Protein AF-A0A383B4Q7-F1 (afdb_monomer_lite)

Radius of gyration: 18.73 Å; chains: 1; bounding box: 51×27×34 Å

InterPro domains:
  IPR015422 Pyridoxal phosphate-dependent transferase, small domain [G3DSA:3.90.1150.10] (1-50)

Secondary structure (DSSP, 8-state):
-----------GGGGGS----HHHHHHHHHHHHTTT-------TT-----

Structure (mmCIF, N/CA/C/O backbone):
data_AF-A0A383B4Q7-F1
#
_entry.id   AF-A0A383B4Q7-F1
#
loop_
_atom_site.group_PDB
_atom_site.id
_atom_site.type_symbol
_atom_site.label_atom_id
_atom_site.label_alt_id
_atom_site.label_comp_id
_atom_site.label_asym_id
_atom_site.label_entity_id
_atom_site.label_seq_id
_atom_site.pdbx_PDB_ins_code
_atom_site.Cartn_x
_atom_site.Cartn_y
_atom_site.Cartn_z
_atom_site.occupancy
_atom_site.B_iso_or_equiv
_atom_site.auth_seq_id
_atom_site.auth_comp_id
_atom_site.auth_asym_id
_atom_site.auth_atom_id
_atom_site.pdbx_PDB_model_num
ATOM 1 N N . MET A 1 1 ? 37.438 -19.904 4.698 1.00 47.66 1 MET A N 1
ATOM 2 C CA . MET A 1 1 ? 36.112 -19.959 4.050 1.00 47.66 1 MET A CA 1
ATOM 3 C C . MET A 1 1 ? 35.862 -18.580 3.466 1.00 47.66 1 MET A C 1
ATOM 5 O O . MET A 1 1 ? 35.662 -17.648 4.230 1.00 47.66 1 MET A O 1
ATOM 9 N N . ILE A 1 2 ? 36.062 -18.413 2.158 1.00 52.00 2 ILE A N 1
ATOM 10 C CA . ILE A 1 2 ? 35.929 -17.111 1.489 1.00 52.00 2 ILE A CA 1
ATOM 11 C C . ILE A 1 2 ? 34.442 -16.942 1.170 1.00 52.00 2 ILE A C 1
ATOM 13 O O . ILE A 1 2 ? 33.871 -17.780 0.479 1.00 52.00 2 ILE A O 1
ATOM 17 N N . MET A 1 3 ? 33.806 -15.921 1.742 1.00 58.09 3 MET A N 1
ATOM 18 C CA . MET A 1 3 ? 32.437 -15.541 1.398 1.00 58.09 3 MET A CA 1
ATOM 19 C C . MET A 1 3 ? 32.481 -14.832 0.047 1.00 58.09 3 MET A C 1
ATOM 21 O O . MET A 1 3 ? 32.923 -13.690 -0.052 1.00 58.09 3 MET A O 1
ATOM 25 N N . GLU A 1 4 ? 32.096 -15.540 -1.004 1.00 63.66 4 GLU A N 1
ATOM 26 C CA . GLU A 1 4 ? 32.019 -14.993 -2.350 1.00 63.66 4 GLU A CA 1
ATOM 27 C C . GLU A 1 4 ? 30.790 -14.074 -2.430 1.00 63.66 4 GLU A C 1
ATOM 29 O O . GLU A 1 4 ? 29.648 -14.528 -2.372 1.00 63.66 4 GLU A O 1
ATOM 34 N N . ASN A 1 5 ? 31.022 -12.760 -2.490 1.00 64.44 5 ASN A N 1
ATOM 35 C CA . ASN A 1 5 ? 29.967 -11.773 -2.716 1.00 64.44 5 ASN A CA 1
ATOM 36 C C . ASN A 1 5 ? 29.458 -11.923 -4.154 1.00 64.44 5 ASN A C 1
ATOM 38 O O . ASN A 1 5 ? 30.008 -11.335 -5.085 1.00 64.44 5 ASN A O 1
ATOM 42 N N . HIS A 1 6 ? 28.402 -12.710 -4.338 1.00 68.50 6 HIS A N 1
ATOM 43 C CA . HIS A 1 6 ? 27.695 -12.778 -5.609 1.00 68.50 6 HIS A CA 1
ATOM 44 C C . HIS A 1 6 ? 26.813 -11.530 -5.760 1.00 68.50 6 HIS A C 1
ATOM 46 O O . HIS A 1 6 ? 25.687 -11.463 -5.269 1.00 68.50 6 HIS A O 1
ATOM 52 N N . MET A 1 7 ? 27.363 -10.506 -6.410 1.00 73.56 7 MET A N 1
ATOM 53 C CA . MET A 1 7 ? 26.609 -9.352 -6.893 1.00 73.56 7 MET A CA 1
ATOM 54 C C . MET A 1 7 ? 25.644 -9.831 -7.982 1.00 73.56 7 MET A C 1
ATOM 56 O O . MET A 1 7 ? 26.073 -10.238 -9.059 1.00 73.56 7 MET A O 1
ATOM 60 N N . ILE A 1 8 ? 24.343 -9.800 -7.699 1.00 83.62 8 ILE A N 1
ATOM 61 C CA . ILE A 1 8 ? 23.317 -10.096 -8.701 1.00 83.62 8 ILE A CA 1
ATOM 62 C C . ILE A 1 8 ? 23.327 -8.966 -9.734 1.00 83.62 8 ILE A C 1
ATOM 64 O O . ILE A 1 8 ? 22.979 -7.827 -9.422 1.00 83.62 8 ILE A O 1
ATOM 68 N N . GLU A 1 9 ? 23.711 -9.279 -10.970 1.00 86.94 9 GLU A N 1
ATOM 69 C CA . GLU A 1 9 ? 23.574 -8.353 -12.090 1.00 86.94 9 GLU A CA 1
ATOM 70 C C . GLU A 1 9 ? 22.109 -8.333 -12.549 1.00 86.94 9 GLU A C 1
ATOM 72 O O . GLU A 1 9 ? 21.566 -9.324 -13.044 1.00 86.94 9 GLU A O 1
ATOM 77 N N . LEU A 1 10 ? 21.432 -7.205 -12.334 1.00 89.38 10 LEU A N 1
ATOM 78 C CA . LEU A 1 10 ? 20.038 -7.040 -12.734 1.00 89.38 10 LEU A CA 1
ATOM 79 C C . LEU A 1 10 ? 19.939 -6.767 -14.237 1.00 89.38 10 LEU A C 1
ATOM 81 O O . LEU A 1 10 ? 20.697 -5.985 -14.803 1.00 89.38 10 LEU A O 1
ATOM 85 N N . ALA A 1 11 ? 18.940 -7.360 -14.890 1.00 92.75 11 ALA A N 1
ATOM 86 C CA . ALA A 1 11 ? 18.674 -7.083 -16.296 1.00 92.75 11 ALA A CA 1
ATOM 87 C C . ALA A 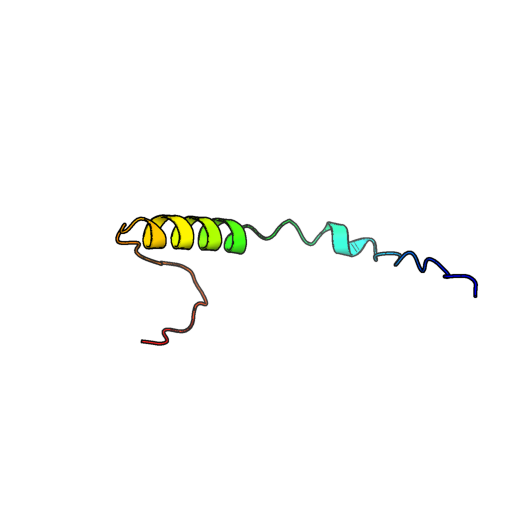1 11 ? 18.250 -5.616 -16.502 1.00 92.75 11 ALA A C 1
ATOM 89 O O . ALA A 1 11 ? 17.376 -5.122 -15.793 1.00 92.75 11 ALA A O 1
ATOM 90 N N . ASN A 1 12 ? 18.747 -4.959 -17.557 1.00 91.56 12 ASN A N 1
ATOM 91 C CA . ASN A 1 12 ? 18.448 -3.548 -17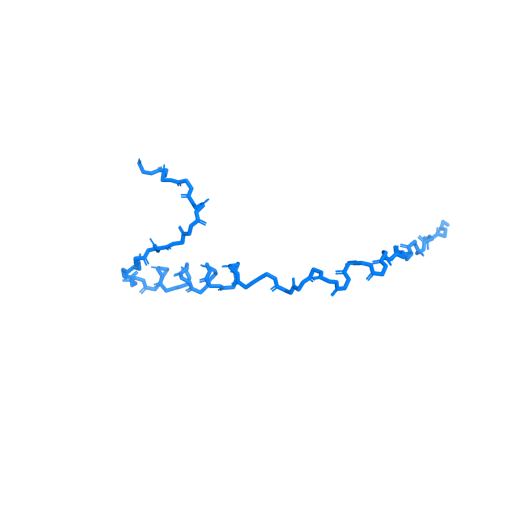.864 1.00 91.56 12 ASN A CA 1
ATOM 92 C C . ASN A 1 12 ? 16.944 -3.201 -17.878 1.00 91.56 12 ASN A C 1
ATOM 94 O O . ASN A 1 12 ? 16.552 -2.102 -17.494 1.00 91.56 12 ASN A O 1
ATOM 98 N N . ARG A 1 13 ? 16.074 -4.142 -18.277 1.00 91.31 13 ARG A N 1
ATOM 99 C CA . ARG A 1 13 ? 14.608 -3.960 -18.284 1.00 91.31 13 ARG A CA 1
ATOM 100 C C . ARG A 1 13 ? 13.993 -3.770 -16.896 1.00 91.31 13 ARG A C 1
ATOM 102 O O . ARG A 1 13 ? 12.899 -3.226 -16.819 1.00 91.31 13 ARG A O 1
ATOM 109 N N . MET A 1 14 ? 14.678 -4.188 -15.831 1.00 89.50 14 MET A N 1
ATOM 110 C CA . MET A 1 14 ? 14.217 -4.006 -14.453 1.00 89.50 14 MET A CA 1
ATOM 111 C C . MET A 1 14 ? 14.060 -2.527 -14.102 1.00 89.50 14 MET A C 1
ATOM 113 O O . MET A 1 14 ? 13.153 -2.186 -13.362 1.00 89.50 14 MET A O 1
ATOM 117 N N . SER A 1 15 ? 14.850 -1.636 -14.712 1.00 86.44 15 SER A N 1
ATOM 118 C CA . SER A 1 15 ? 14.696 -0.181 -14.542 1.00 86.44 15 SER A CA 1
ATOM 119 C C . SER A 1 15 ? 13.359 0.376 -15.051 1.00 86.44 15 SER A C 1
ATOM 121 O O . SER A 1 15 ? 12.991 1.493 -14.703 1.00 86.44 15 SER A O 1
ATOM 123 N N . LYS A 1 16 ? 12.623 -0.385 -15.876 1.00 88.31 16 LYS A N 1
ATOM 124 C CA . LYS A 1 16 ? 11.286 -0.010 -16.365 1.00 88.31 16 LYS A CA 1
ATOM 125 C C . LYS A 1 16 ? 10.183 -0.317 -15.359 1.00 88.31 16 LYS A C 1
ATOM 127 O O . LYS A 1 16 ? 9.088 0.223 -15.492 1.00 88.31 16 LYS A O 1
ATOM 132 N N . LEU A 1 17 ? 10.448 -1.206 -14.403 1.00 83.69 17 LEU A N 1
ATOM 133 C CA . LEU A 1 17 ? 9.558 -1.429 -13.275 1.00 83.69 17 LEU A CA 1
ATOM 134 C C . LEU A 1 17 ? 9.747 -0.221 -12.356 1.00 83.69 17 LEU A C 1
ATOM 136 O O . LEU A 1 17 ? 10.722 -0.140 -11.615 1.00 83.69 17 LEU A O 1
ATOM 140 N N . GLY A 1 18 ? 8.875 0.777 -12.505 1.00 77.81 18 GLY A N 1
ATOM 141 C CA . GLY A 1 18 ? 8.851 1.924 -11.604 1.00 77.81 18 GLY A CA 1
ATOM 142 C C . GLY A 1 18 ? 8.557 1.491 -10.167 1.00 77.81 18 GLY A C 1
ATOM 143 O O . GLY A 1 18 ? 8.172 0.351 -9.909 1.00 77.81 18 GLY A O 1
ATOM 144 N N . THR A 1 19 ? 8.722 2.409 -9.222 1.00 76.62 19 THR A N 1
ATOM 145 C CA . THR A 1 19 ? 8.362 2.149 -7.826 1.00 76.62 19 THR A CA 1
ATOM 146 C C . THR A 1 19 ? 6.851 1.968 -7.703 1.00 76.62 19 THR A C 1
ATOM 148 O O . THR A 1 19 ? 6.081 2.824 -8.140 1.00 76.62 19 THR A O 1
ATOM 151 N N . GLU A 1 20 ? 6.421 0.862 -7.103 1.00 77.75 20 GLU A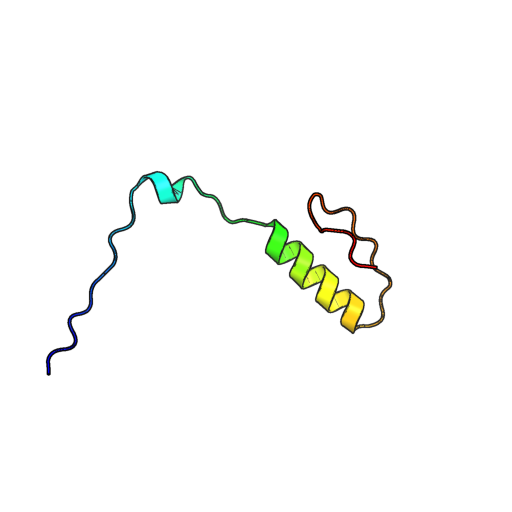 N 1
ATOM 152 C CA . GLU A 1 20 ? 5.008 0.603 -6.849 1.00 77.75 20 GLU A CA 1
ATOM 153 C C . GLU A 1 20 ? 4.512 1.424 -5.651 1.00 77.75 20 GLU A C 1
ATOM 155 O O . GLU A 1 20 ? 4.917 1.201 -4.513 1.00 77.75 20 GLU A O 1
ATOM 160 N N . THR A 1 21 ? 3.624 2.387 -5.906 1.00 79.69 21 THR A N 1
ATOM 1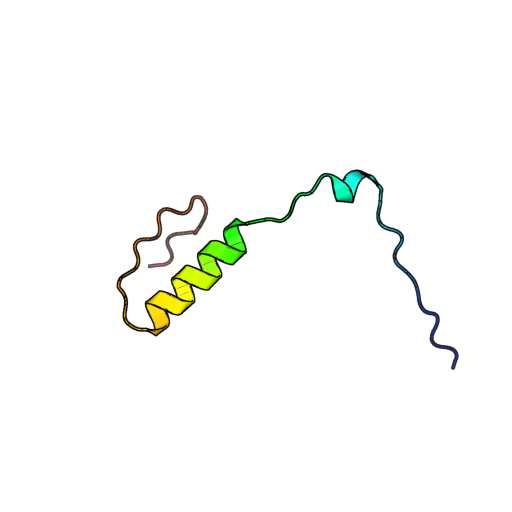61 C CA . THR A 1 21 ? 3.120 3.331 -4.890 1.00 79.69 21 THR A CA 1
ATOM 162 C C . THR A 1 21 ? 1.931 2.797 -4.089 1.00 79.69 21 THR A C 1
ATOM 164 O O . THR A 1 21 ? 1.599 3.352 -3.041 1.00 79.69 21 THR A O 1
ATOM 167 N N . ALA A 1 22 ? 1.299 1.707 -4.537 1.00 81.12 22 ALA A N 1
ATOM 168 C CA . ALA A 1 22 ? 0.144 1.109 -3.866 1.00 81.12 22 ALA A CA 1
ATOM 169 C C . ALA A 1 22 ? 0.475 0.672 -2.426 1.00 81.12 22 ALA A C 1
ATOM 171 O O . ALA A 1 22 ? -0.284 0.949 -1.496 1.00 81.12 22 ALA A O 1
ATOM 172 N N . PHE A 1 23 ? 1.657 0.084 -2.214 1.00 81.69 23 PHE A N 1
ATOM 173 C CA . PHE A 1 23 ? 2.107 -0.345 -0.887 1.00 81.69 23 PHE A CA 1
ATOM 174 C C . PHE A 1 23 ? 2.327 0.819 0.088 1.00 81.69 23 PHE A C 1
ATOM 176 O O . PHE A 1 23 ? 2.055 0.679 1.281 1.00 81.69 23 PHE A O 1
ATOM 183 N N . GLU A 1 24 ? 2.784 1.977 -0.394 1.00 87.38 24 GLU A N 1
ATOM 184 C CA . GLU A 1 24 ? 2.979 3.160 0.453 1.00 87.38 24 GLU A CA 1
ATOM 185 C C . GLU A 1 24 ? 1.642 3.728 0.942 1.00 87.38 24 GLU A C 1
ATOM 187 O O . GLU A 1 24 ? 1.499 4.075 2.120 1.00 87.38 24 GLU A O 1
ATOM 192 N N . VAL A 1 25 ? 0.645 3.787 0.053 1.00 88.44 25 VAL A N 1
ATOM 193 C CA . VAL A 1 25 ? -0.713 4.236 0.391 1.00 88.44 25 VAL A CA 1
ATOM 194 C C . VAL A 1 25 ? -1.351 3.285 1.402 1.00 88.44 25 VAL A C 1
ATOM 196 O O . VAL A 1 25 ? -1.875 3.748 2.418 1.00 88.44 25 VAL A O 1
ATOM 199 N N . LEU A 1 26 ? -1.225 1.973 1.188 1.00 87.56 26 LEU A N 1
ATOM 200 C CA . LEU A 1 26 ? -1.718 0.955 2.114 1.00 87.56 26 LEU A CA 1
ATOM 201 C C . LEU A 1 26 ? -1.063 1.072 3.499 1.00 87.56 26 LEU A C 1
ATOM 203 O O . LEU A 1 26 ? -1.752 1.053 4.519 1.00 87.56 26 LEU A O 1
ATOM 207 N N . ALA A 1 27 ? 0.260 1.240 3.562 1.00 90.12 27 ALA A N 1
ATOM 208 C CA . ALA A 1 27 ? 0.972 1.415 4.829 1.00 90.12 27 ALA A CA 1
ATOM 209 C C . ALA A 1 27 ? 0.508 2.674 5.583 1.00 90.12 27 ALA A C 1
ATOM 211 O O . ALA A 1 27 ? 0.369 2.663 6.811 1.00 90.12 27 ALA A O 1
ATOM 212 N N . LYS A 1 28 ? 0.234 3.762 4.855 1.00 91.12 28 LYS A N 1
ATOM 213 C CA . LYS A 1 28 ? -0.298 4.998 5.434 1.00 91.12 28 LYS A CA 1
ATOM 214 C C . LYS A 1 28 ? -1.724 4.818 5.961 1.00 91.12 28 LYS A C 1
ATOM 216 O O . LYS A 1 28 ? -2.003 5.301 7.056 1.00 91.12 28 LYS A O 1
ATOM 221 N N . ALA A 1 29 ? -2.589 4.124 5.222 1.00 91.56 29 ALA A N 1
ATOM 222 C CA . ALA A 1 29 ? -3.952 3.813 5.648 1.00 91.56 29 ALA A CA 1
ATOM 223 C C . ALA A 1 29 ? -3.951 3.004 6.955 1.00 91.56 29 ALA A C 1
ATOM 225 O O . ALA A 1 29 ? -4.510 3.463 7.949 1.00 91.56 29 ALA A O 1
ATOM 226 N N . LYS A 1 30 ? -3.168 1.916 7.012 1.00 90.38 30 LYS A N 1
ATOM 227 C CA . LYS A 1 30 ? -3.012 1.082 8.221 1.00 90.38 30 LYS A CA 1
ATOM 228 C C . LYS A 1 30 ? -2.548 1.864 9.444 1.00 90.38 30 LYS A C 1
ATOM 230 O O . LYS A 1 30 ? -2.989 1.621 10.565 1.00 90.38 30 LYS A O 1
ATOM 235 N N . LYS A 1 31 ? -1.654 2.836 9.248 1.00 95.12 31 LYS A N 1
ATOM 236 C CA . LYS A 1 31 ? -1.202 3.71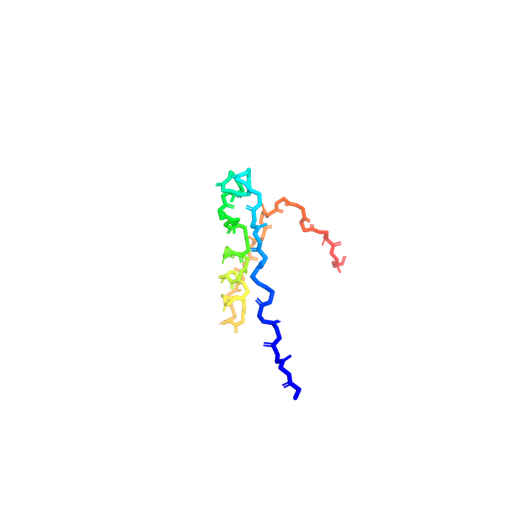4 10.333 1.00 95.12 31 LYS A CA 1
ATOM 237 C C . LYS A 1 31 ? -2.330 4.602 10.867 1.00 95.12 31 LYS A C 1
ATOM 239 O O . LYS A 1 31 ? -2.369 4.850 12.068 1.00 95.12 31 LYS A O 1
ATOM 244 N N . LEU A 1 32 ? -3.204 5.103 9.997 1.00 94.31 32 LEU A N 1
ATOM 245 C CA . LEU A 1 32 ? -4.345 5.929 10.395 1.00 94.31 32 LEU A CA 1
ATOM 246 C C . LEU A 1 32 ? -5.417 5.092 11.107 1.00 94.31 32 LEU A C 1
ATOM 248 O O . LEU A 1 32 ? -5.941 5.541 12.125 1.00 94.31 32 LEU A O 1
ATOM 252 N N . GLU A 1 33 ? -5.672 3.867 10.650 1.00 94.19 33 GLU A N 1
ATOM 253 C CA . GLU A 1 33 ? -6.573 2.916 11.321 1.00 94.19 33 GLU A CA 1
ATOM 254 C C . GLU A 1 33 ? -6.082 2.571 12.730 1.00 94.19 33 GLU A C 1
ATOM 256 O O . GLU A 1 33 ? -6.840 2.636 13.694 1.00 94.19 33 GLU A O 1
ATOM 261 N N . ALA A 1 34 ? -4.778 2.315 12.890 1.00 94.88 34 ALA A N 1
ATOM 262 C CA . ALA A 1 34 ? -4.168 2.067 14.199 1.00 94.88 34 ALA A CA 1
ATOM 263 C C . ALA A 1 34 ? -4.264 3.268 15.163 1.00 94.88 34 ALA A C 1
ATOM 265 O O . ALA A 1 34 ? -4.110 3.107 16.373 1.00 94.88 34 ALA A O 1
ATOM 266 N N . GLN A 1 35 ? -4.510 4.475 14.645 1.00 97.19 35 GLN A N 1
ATOM 267 C CA . GLN A 1 35 ? -4.770 5.682 15.436 1.00 97.19 35 GLN A CA 1
ATOM 268 C C . GLN A 1 35 ? -6.260 5.863 15.778 1.00 97.19 35 GLN A C 1
ATOM 270 O O . GLN A 1 35 ? -6.608 6.837 16.442 1.00 97.19 35 GLN A O 1
ATOM 275 N N . GLY A 1 36 ? -7.128 4.944 15.344 1.00 95.06 36 GLY A N 1
ATOM 276 C CA . GLY A 1 36 ? -8.572 4.990 15.567 1.00 95.06 36 GLY A CA 1
ATOM 277 C C . GLY A 1 36 ? -9.349 5.783 14.515 1.00 95.06 36 GLY A C 1
ATOM 278 O O . GLY A 1 36 ? -10.495 6.142 14.771 1.00 95.06 36 GLY A O 1
ATOM 279 N N . ASN A 1 37 ? -8.745 6.087 13.360 1.00 95.06 37 ASN A N 1
ATOM 280 C CA . ASN A 1 37 ? -9.475 6.702 12.250 1.00 95.06 37 ASN A CA 1
ATOM 281 C C . ASN A 1 37 ? -10.228 5.628 11.462 1.00 95.06 37 ASN A C 1
ATOM 283 O O . ASN A 1 37 ? -9.667 4.576 11.169 1.00 95.06 37 ASN A O 1
ATOM 287 N N . ASP A 1 38 ? -11.461 5.936 11.074 1.00 91.50 38 ASP A N 1
ATOM 288 C CA . ASP A 1 38 ? -12.235 5.125 10.137 1.00 91.50 38 ASP A CA 1
ATOM 289 C C . ASP A 1 38 ? -11.780 5.436 8.701 1.00 91.50 38 ASP A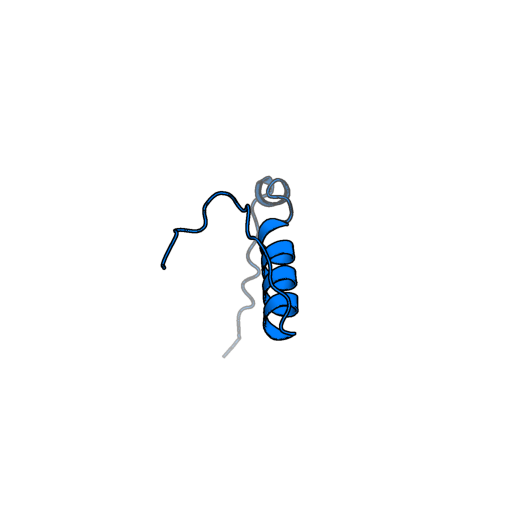 C 1
ATOM 291 O O . ASP A 1 38 ? -11.845 6.588 8.256 1.00 91.50 38 ASP A O 1
ATOM 295 N N . ILE A 1 39 ? -11.235 4.436 8.007 1.00 91.25 39 ILE A N 1
ATOM 296 C CA . ILE A 1 39 ? -10.616 4.581 6.686 1.00 91.25 39 ILE A CA 1
ATOM 297 C C . ILE A 1 39 ? -11.381 3.733 5.675 1.00 91.25 39 ILE A C 1
ATOM 299 O O . ILE A 1 39 ? -11.456 2.517 5.786 1.00 91.25 39 ILE A O 1
ATOM 303 N N . ILE A 1 40 ? -11.902 4.385 4.635 1.00 88.06 40 ILE A N 1
ATOM 304 C CA . ILE A 1 40 ? -12.572 3.704 3.526 1.00 88.06 40 ILE A CA 1
ATOM 305 C C . ILE A 1 40 ? -11.524 3.309 2.483 1.00 88.06 40 ILE A C 1
ATOM 307 O O . ILE A 1 40 ? -10.924 4.172 1.832 1.00 88.06 40 ILE A O 1
ATOM 311 N N . HIS A 1 41 ? -11.326 2.006 2.291 1.00 86.50 41 HIS A N 1
ATOM 312 C CA . HIS A 1 41 ? -10.462 1.474 1.239 1.00 86.50 41 HIS A CA 1
ATOM 313 C C . HIS A 1 41 ? -11.232 1.374 -0.078 1.00 86.50 41 HIS A C 1
ATOM 315 O O . HIS A 1 41 ? -12.218 0.657 -0.186 1.00 86.50 41 HIS A O 1
ATOM 321 N N . LEU A 1 42 ? -10.771 2.091 -1.102 1.00 86.12 42 LEU A N 1
ATOM 322 C CA . LEU A 1 42 ? -11.290 2.004 -2.478 1.00 86.12 42 LEU A CA 1
ATOM 323 C C . LEU A 1 42 ? -10.227 1.434 -3.429 1.00 86.12 42 LEU A C 1
ATOM 325 O O . LEU A 1 42 ? -10.139 1.810 -4.599 1.00 86.12 42 LEU A O 1
ATOM 329 N N . GLN A 1 43 ? -9.349 0.589 -2.889 1.00 79.31 43 GLN A N 1
ATOM 330 C CA . GLN A 1 43 ? -8.220 0.014 -3.610 1.00 79.31 43 GLN A CA 1
ATOM 331 C C . GLN A 1 43 ? -8.713 -1.147 -4.479 1.00 79.31 43 GLN A C 1
ATOM 333 O O . GLN A 1 43 ? -9.521 -1.966 -4.051 1.00 79.31 43 GLN A O 1
ATOM 338 N N . ILE A 1 44 ? -8.233 -1.227 -5.718 1.00 70.31 44 ILE A N 1
ATOM 339 C CA . ILE A 1 44 ? -8.586 -2.322 -6.624 1.00 70.31 44 ILE A CA 1
ATOM 340 C C . ILE A 1 44 ? -7.703 -3.524 -6.270 1.00 70.31 44 ILE A C 1
ATOM 342 O O . ILE A 1 44 ? -6.481 -3.407 -6.320 1.00 70.31 44 ILE A O 1
ATOM 346 N N . GLY A 1 45 ? -8.300 -4.679 -5.964 1.00 70.12 45 GLY A N 1
ATOM 347 C CA . GLY A 1 45 ? -7.565 -5.943 -5.817 1.00 70.12 45 GLY A CA 1
ATOM 348 C C . GLY A 1 45 ? -7.290 -6.416 -4.389 1.00 70.12 45 GLY A C 1
ATOM 349 O O . GLY A 1 45 ? -6.630 -7.443 -4.240 1.00 70.12 45 GLY A O 1
ATOM 350 N N . GLU A 1 46 ? -7.804 -5.743 -3.356 1.00 68.69 46 GLU A N 1
ATOM 351 C CA . GLU A 1 46 ? -7.906 -6.367 -2.034 1.00 68.69 46 GLU A CA 1
ATOM 352 C C . GLU A 1 46 ? -9.121 -7.317 -2.037 1.00 68.69 46 GLU A C 1
ATOM 354 O O . GLU A 1 46 ? -10.229 -6.883 -2.360 1.00 68.69 46 GLU A O 1
ATOM 359 N N . PRO A 1 47 ? -8.939 -8.625 -1.796 1.00 64.75 47 PRO A N 1
ATOM 360 C CA . PRO A 1 47 ? -10.059 -9.528 -1.552 1.00 64.75 47 PRO A CA 1
ATOM 361 C C . PRO A 1 47 ? -10.815 -9.096 -0.290 1.00 64.75 47 PRO A C 1
ATOM 363 O O . PRO A 1 47 ? -10.206 -8.913 0.760 1.00 64.75 47 PRO A O 1
ATOM 366 N N . ASP A 1 48 ? -12.136 -8.962 -0.410 1.00 62.62 48 ASP A N 1
ATOM 367 C CA . ASP A 1 48 ? -13.039 -8.747 0.721 1.00 62.62 48 ASP A CA 1
ATOM 368 C C . ASP A 1 48 ? -12.989 -10.014 1.595 1.00 62.62 48 ASP A C 1
ATOM 370 O O . ASP A 1 48 ? -13.401 -11.092 1.156 1.00 62.62 48 ASP A O 1
ATOM 374 N N . PHE A 1 49 ? -12.354 -9.924 2.766 1.00 57.38 49 PHE A N 1
ATOM 375 C CA . PHE A 1 49 ? -12.169 -11.045 3.701 1.00 57.38 49 PHE A CA 1
ATOM 376 C C . PHE A 1 49 ? -12.973 -10.875 5.001 1.00 57.38 49 PHE A C 1
ATOM 378 O O . PHE A 1 49 ? -12.692 -11.581 5.974 1.00 57.38 49 PHE A O 1
ATOM 385 N N . ASP A 1 50 ? -13.963 -9.981 5.000 1.00 56.91 50 ASP A N 1
ATOM 386 C CA . ASP A 1 50 ? -15.013 -9.934 6.025 1.00 56.91 50 ASP A CA 1
ATOM 387 C C . ASP A 1 50 ? -16.135 -10.958 5.754 1.00 56.91 50 ASP A C 1
ATOM 389 O O . ASP A 1 50 ? -16.480 -11.203 4.571 1.00 56.91 50 ASP A O 1
#

pLDDT: mean 81.04, std 12.89, range [47.66, 97.19]

Organism: NCBI:txid408172

Foldseek 3Di:
DDDDPPDDDDDPCVVVPDDDCPVVVVVVQVVCVVVVDDDDDPDPPDPPPD

Sequence (50 aa):
MIMENHMIELANRMSKLGTETAFEVLAKAKKLEAQGNDIIHLQIGEPDFD